Protein AF-A0A7C1S7S6-F1 (afdb_monomer)

Sequence (82 aa):
MDRIDAIKVDVEGAELNVIRGADTVIRRDKPILFVEINFATLPAAGVRPEELFREIIRYGYAAYVIRSRKAALGRQFRYRKP

Mean predicted aligned error: 7.42 Å

Foldseek 3Di:
DDQAAADEADDQQCLQVVLVVCVVNCLPRVHHYHYDDDPVRNVVNVHDVVNSVVSNCVSVDDDDDDDDPVPPPDDDDDDDDD

Radius of gyration: 13.52 Å; Cα contacts (8 Å, |Δi|>4): 72; chains: 1; bounding box: 28×34×39 Å

Secondary structure (DSSP, 8-state):
-PPP-EEEE--SS-HHHHHHHTHHHHHHH--EEEE---TTTTTTTT--HHHHHHHHHHTTPPP-----GGG-SS--------

Solvent-accessible surface area (backbone atoms only — not comparable to full-atom values): 5421 Å² total; per-residue (Å²): 134,82,85,50,69,63,47,82,44,83,49,91,31,50,50,55,59,52,56,62,74,37,44,72,55,49,71,72,49,61,36,50,77,48,69,58,80,51,80,78,34,19,55,78,61,72,38,54,71,68,56,45,52,50,56,52,40,73,76,71,53,86,89,79,88,86,76,65,83,87,62,81,83,69,80,89,82,78,89,72,82,135

Structure (mmCIF, N/CA/C/O backbone):
data_AF-A0A7C1S7S6-F1
#
_entry.id   AF-A0A7C1S7S6-F1
#
loop_
_atom_site.group_PDB
_atom_site.id
_atom_site.type_symbol
_atom_site.label_atom_id
_atom_site.label_alt_id
_atom_site.label_comp_id
_atom_site.label_asym_id
_atom_site.label_entity_id
_atom_site.label_seq_id
_atom_site.pdbx_PDB_ins_code
_atom_site.Cartn_x
_atom_site.Cartn_y
_atom_site.Cartn_z
_atom_site.occupancy
_atom_site.B_iso_or_equiv
_atom_site.auth_seq_id
_atom_site.auth_comp_id
_atom_site.auth_asym_id
_atom_site.auth_atom_id
_atom_site.pdbx_PDB_model_num
ATOM 1 N N . MET A 1 1 ? -1.822 11.309 18.898 1.00 74.06 1 MET A N 1
ATOM 2 C CA . MET A 1 1 ? -2.297 11.128 17.512 1.00 74.06 1 MET A CA 1
ATOM 3 C C . MET A 1 1 ? -3.546 10.294 17.568 1.00 74.06 1 MET A C 1
ATOM 5 O O . MET A 1 1 ? -3.536 9.291 18.275 1.00 74.06 1 MET A O 1
ATOM 9 N N . ASP A 1 2 ? -4.567 10.713 16.837 1.00 92.62 2 ASP A N 1
ATOM 10 C CA . ASP A 1 2 ? -5.840 10.007 16.785 1.00 92.62 2 ASP A CA 1
ATOM 11 C C . ASP A 1 2 ? -5.722 8.705 15.985 1.00 92.62 2 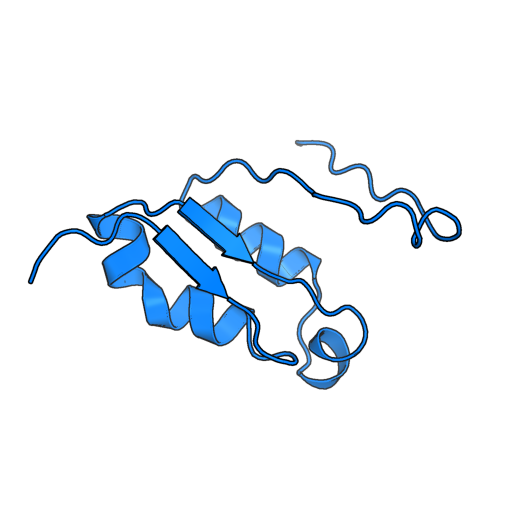ASP A C 1
ATOM 13 O O . ASP A 1 2 ? -4.740 8.473 15.263 1.00 92.62 2 ASP A O 1
ATOM 17 N N . ARG A 1 3 ? -6.710 7.827 16.172 1.00 96.50 3 ARG A N 1
ATOM 18 C CA . ARG A 1 3 ? -6.835 6.575 15.423 1.00 96.50 3 ARG A CA 1
ATOM 19 C C . ARG A 1 3 ? -7.133 6.892 13.957 1.00 96.50 3 ARG A C 1
ATOM 21 O O . ARG A 1 3 ? -8.004 7.706 13.672 1.00 96.50 3 ARG A O 1
ATOM 28 N N . ILE A 1 4 ? -6.456 6.210 13.036 1.00 97.88 4 ILE A N 1
ATOM 29 C CA . ILE A 1 4 ? -6.767 6.272 11.607 1.00 97.88 4 ILE A CA 1
ATOM 30 C C . ILE A 1 4 ? -7.740 5.149 11.240 1.00 97.88 4 ILE A C 1
ATOM 32 O O . ILE A 1 4 ? -7.430 3.971 11.401 1.00 97.88 4 ILE A O 1
ATOM 36 N N . ASP A 1 5 ? -8.911 5.504 10.716 1.00 98.06 5 ASP A N 1
ATOM 37 C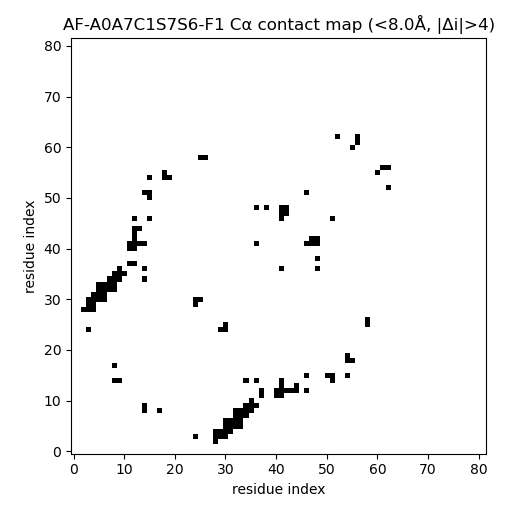 CA . ASP A 1 5 ? -9.958 4.528 10.384 1.00 98.06 5 ASP A CA 1
ATOM 38 C C . ASP A 1 5 ? -9.862 3.987 8.947 1.00 98.06 5 ASP A C 1
ATOM 40 O O . ASP A 1 5 ? -10.305 2.868 8.672 1.00 98.06 5 ASP A O 1
ATOM 44 N N . ALA A 1 6 ? -9.279 4.754 8.022 1.00 97.56 6 ALA A N 1
ATOM 45 C CA . ALA A 1 6 ? -9.152 4.386 6.613 1.00 97.56 6 ALA A CA 1
ATOM 46 C C . ALA A 1 6 ? -7.927 5.032 5.948 1.00 97.56 6 ALA A C 1
ATOM 48 O O . ALA A 1 6 ? -7.513 6.130 6.318 1.00 97.56 6 ALA A O 1
ATOM 49 N N . ILE A 1 7 ? -7.378 4.361 4.933 1.00 97.50 7 ILE A N 1
ATOM 50 C CA . ILE A 1 7 ? -6.310 4.866 4.063 1.00 97.50 7 ILE A CA 1
ATOM 51 C C . ILE A 1 7 ? -6.712 4.616 2.606 1.00 97.50 7 ILE A C 1
ATOM 53 O O . ILE A 1 7 ? -6.962 3.474 2.212 1.00 97.50 7 ILE A O 1
ATOM 57 N N . LYS A 1 8 ? -6.732 5.680 1.795 1.00 97.19 8 LYS A N 1
ATOM 58 C CA . LYS A 1 8 ? -6.793 5.581 0.332 1.00 97.19 8 LYS A CA 1
ATOM 59 C C . LYS A 1 8 ? -5.372 5.623 -0.232 1.00 97.19 8 LYS A C 1
ATOM 61 O O . LYS A 1 8 ? -4.612 6.523 0.112 1.00 97.19 8 LYS A O 1
ATOM 66 N N . VAL A 1 9 ? -5.040 4.677 -1.108 1.00 96.00 9 VAL A N 1
ATOM 67 C CA . VAL A 1 9 ? -3.768 4.623 -1.840 1.00 96.00 9 VAL A CA 1
ATOM 68 C C . VAL A 1 9 ? -4.077 4.671 -3.330 1.00 96.00 9 VAL A C 1
ATOM 70 O O . VAL A 1 9 ? -4.687 3.754 -3.870 1.00 96.00 9 VAL A O 1
ATOM 73 N N . ASP A 1 10 ? -3.685 5.769 -3.957 1.00 94.00 10 ASP A N 1
ATOM 74 C CA . ASP A 1 10 ? -3.912 6.091 -5.365 1.00 94.00 10 ASP A CA 1
ATOM 75 C C . ASP A 1 10 ? -2.640 6.798 -5.835 1.00 94.00 10 ASP A C 1
ATOM 77 O O . ASP A 1 10 ? -2.485 8.016 -5.721 1.00 94.00 10 ASP A O 1
ATOM 81 N N . VAL A 1 11 ? -1.633 5.973 -6.121 1.00 91.69 11 VAL A N 1
ATOM 82 C CA . VAL A 1 11 ? -0.277 6.401 -6.462 1.00 91.69 11 VAL A CA 1
ATOM 83 C C . VAL A 1 11 ? 0.193 5.559 -7.635 1.00 91.69 11 VAL A C 1
ATOM 85 O O . VAL A 1 11 ? 0.060 4.343 -7.622 1.00 91.69 11 VAL A O 1
ATOM 88 N N . GLU A 1 12 ? 0.738 6.206 -8.654 1.00 91.19 12 GLU A N 1
ATOM 89 C CA . GLU A 1 12 ? 1.016 5.604 -9.959 1.00 91.19 12 GLU A CA 1
ATOM 90 C C . GLU A 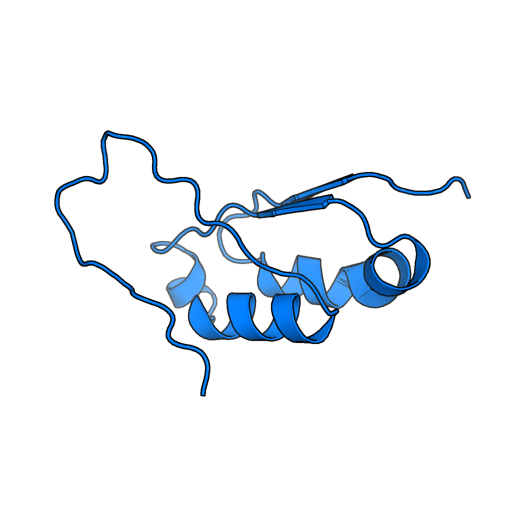1 12 ? 2.258 4.682 -9.942 1.00 91.19 12 GLU A C 1
ATOM 92 O O . GLU A 1 12 ? 3.299 5.022 -10.503 1.00 91.19 12 GLU A O 1
ATOM 97 N N . GLY A 1 13 ? 2.174 3.520 -9.281 1.00 90.00 13 GLY A N 1
ATOM 98 C CA . GLY A 1 13 ? 3.234 2.499 -9.216 1.00 90.00 13 GLY A CA 1
ATOM 99 C C . GLY A 1 13 ? 4.025 2.449 -7.899 1.00 90.00 13 GLY A C 1
ATOM 100 O O . GLY A 1 13 ? 4.896 1.595 -7.727 1.00 90.00 13 GLY A O 1
ATOM 101 N N . ALA A 1 14 ? 3.743 3.348 -6.950 1.00 94.00 14 ALA A N 1
ATOM 102 C CA . ALA A 1 14 ? 4.414 3.408 -5.645 1.00 94.00 14 ALA A CA 1
ATOM 103 C C . ALA A 1 14 ? 3.620 2.737 -4.505 1.00 94.00 14 ALA A C 1
ATOM 105 O O . ALA A 1 14 ? 3.953 2.907 -3.329 1.00 94.00 14 ALA A O 1
ATOM 106 N N . GLU A 1 15 ? 2.575 1.974 -4.820 1.00 95.69 15 GLU A N 1
ATOM 107 C CA . GLU A 1 15 ? 1.604 1.449 -3.857 1.00 95.69 15 GLU A CA 1
ATOM 108 C C . GLU A 1 15 ? 2.278 0.569 -2.801 1.00 95.69 15 GLU A C 1
ATOM 110 O O . GLU A 1 15 ? 2.019 0.709 -1.607 1.00 95.69 15 GLU A O 1
ATOM 115 N N . LEU A 1 16 ? 3.205 -0.301 -3.218 1.00 95.12 16 LEU A N 1
ATOM 116 C CA . LEU A 1 16 ? 3.936 -1.177 -2.301 1.00 95.12 16 LEU A CA 1
ATOM 117 C C . LEU A 1 16 ? 4.792 -0.386 -1.303 1.00 95.12 16 LEU A C 1
ATOM 119 O O . LEU A 1 16 ? 4.864 -0.751 -0.129 1.00 95.12 16 LEU A O 1
ATOM 123 N N . ASN A 1 17 ? 5.406 0.712 -1.749 1.00 96.00 17 ASN A N 1
ATOM 124 C CA . ASN A 1 17 ? 6.199 1.578 -0.879 1.00 96.00 17 ASN A CA 1
ATOM 125 C C . ASN A 1 17 ? 5.308 2.305 0.133 1.00 96.00 17 ASN A C 1
ATOM 127 O O . ASN A 1 17 ? 5.680 2.397 1.300 1.00 96.00 17 ASN A O 1
ATOM 131 N N . VAL A 1 18 ? 4.116 2.752 -0.279 1.00 96.94 18 VAL A N 1
ATOM 132 C CA . VAL A 1 18 ? 3.128 3.353 0.631 1.00 96.94 18 VAL A CA 1
ATOM 133 C C . VAL A 1 18 ? 2.682 2.348 1.692 1.00 96.94 18 VAL A C 1
ATOM 135 O O . VAL A 1 18 ? 2.704 2.671 2.878 1.00 96.94 18 VAL A O 1
ATOM 138 N N . ILE A 1 19 ? 2.338 1.117 1.297 1.00 97.12 19 ILE A N 1
ATOM 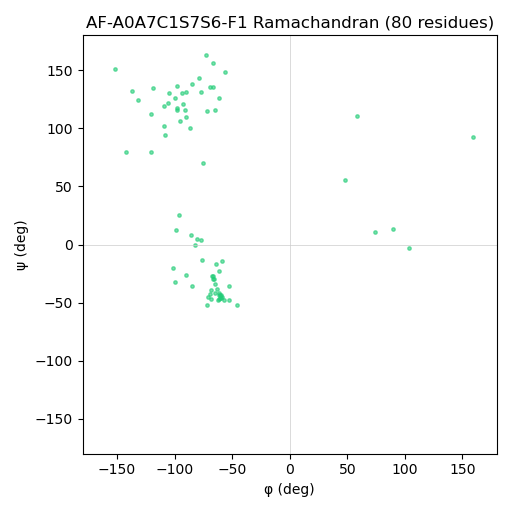139 C CA . ILE A 1 19 ? 1.920 0.070 2.241 1.00 97.12 19 ILE A CA 1
ATOM 140 C C . ILE A 1 19 ? 3.035 -0.255 3.243 1.00 97.12 19 ILE A C 1
ATOM 142 O O . ILE A 1 19 ? 2.775 -0.288 4.444 1.00 97.12 19 ILE A O 1
ATOM 146 N N . ARG A 1 20 ? 4.282 -0.427 2.781 1.00 97.12 20 ARG A N 1
ATOM 147 C CA . ARG A 1 20 ? 5.436 -0.686 3.663 1.00 97.12 20 ARG A CA 1
ATOM 148 C C . ARG A 1 20 ? 5.738 0.497 4.585 1.00 97.12 20 ARG A C 1
ATOM 150 O O . ARG A 1 20 ? 6.015 0.301 5.763 1.00 97.12 20 ARG A O 1
ATOM 157 N N . GLY A 1 21 ? 5.665 1.724 4.074 1.00 97.75 21 GLY A N 1
ATOM 158 C CA . GLY A 1 21 ? 5.890 2.938 4.862 1.00 97.75 21 GLY A CA 1
ATOM 159 C C . GLY A 1 21 ? 4.811 3.181 5.921 1.00 97.75 21 GLY A C 1
ATOM 160 O O . GLY A 1 21 ? 5.088 3.769 6.964 1.00 97.75 21 GLY A O 1
ATOM 161 N N . ALA A 1 22 ? 3.596 2.682 5.692 1.00 97.44 22 ALA A N 1
ATOM 162 C CA . ALA A 1 22 ? 2.479 2.781 6.623 1.00 97.44 22 ALA A CA 1
ATOM 163 C C . ALA A 1 22 ? 2.447 1.662 7.689 1.00 97.44 22 ALA A C 1
ATOM 165 O O . ALA A 1 22 ? 1.475 1.594 8.441 1.00 97.44 22 ALA A O 1
ATOM 166 N N . ASP A 1 23 ? 3.485 0.816 7.801 1.00 97.88 23 ASP A N 1
ATOM 167 C CA . ASP A 1 23 ? 3.537 -0.361 8.692 1.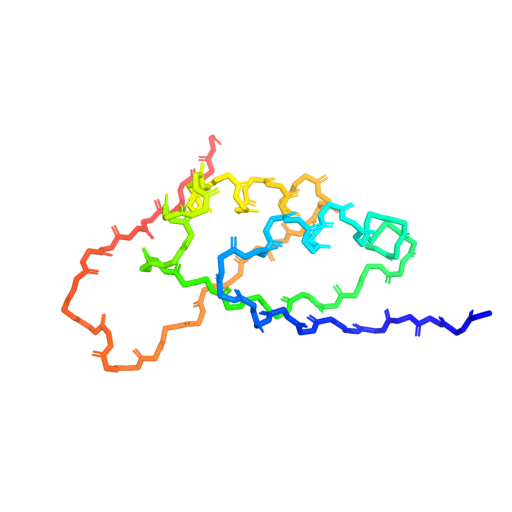00 97.88 23 ASP A CA 1
ATOM 168 C C . ASP A 1 23 ? 3.031 -0.071 10.116 1.00 97.88 23 ASP A C 1
ATOM 170 O O . ASP A 1 23 ? 2.108 -0.735 10.596 1.00 97.88 23 ASP A O 1
ATOM 174 N N . THR A 1 24 ? 3.566 0.970 10.762 1.00 97.81 24 THR A N 1
ATOM 175 C CA . THR A 1 24 ? 3.193 1.357 12.131 1.00 97.81 24 THR A CA 1
ATOM 176 C C . THR A 1 24 ? 1.700 1.664 12.257 1.00 97.81 24 THR A C 1
ATOM 178 O O . THR A 1 24 ? 1.051 1.199 13.195 1.00 97.81 24 THR A O 1
ATOM 181 N N . VAL A 1 25 ? 1.134 2.419 11.310 1.00 97.75 25 VAL A N 1
ATOM 182 C CA . VAL A 1 25 ? -0.290 2.799 11.319 1.00 97.75 25 VAL A CA 1
ATOM 183 C C . VAL A 1 25 ? -1.164 1.584 11.021 1.00 97.75 25 VAL A C 1
ATOM 185 O O . VAL A 1 25 ? -2.135 1.333 11.732 1.00 97.75 25 VAL A O 1
ATOM 188 N N . ILE A 1 26 ? -0.792 0.784 10.018 1.00 98.06 26 ILE A N 1
ATOM 189 C CA . ILE A 1 26 ? -1.541 -0.405 9.603 1.00 98.06 26 ILE A CA 1
ATOM 190 C C . ILE A 1 26 ? -1.627 -1.422 10.747 1.00 98.06 26 ILE A C 1
ATOM 192 O O . ILE A 1 26 ? -2.703 -1.969 10.995 1.00 98.06 26 ILE A O 1
ATOM 196 N N . ARG A 1 27 ? -0.522 -1.659 11.466 1.00 97.25 27 ARG A N 1
ATOM 197 C CA . ARG A 1 27 ? -0.492 -2.584 12.610 1.00 97.25 27 ARG A CA 1
ATOM 198 C C . ARG A 1 27 ? -1.276 -2.063 13.810 1.00 97.25 27 ARG A C 1
ATOM 200 O O . ARG A 1 27 ? -1.971 -2.853 14.448 1.00 97.25 27 ARG A O 1
ATOM 207 N N . ARG A 1 28 ? -1.145 -0.768 14.123 1.00 97.50 28 ARG A N 1
ATOM 208 C CA . ARG A 1 28 ? -1.767 -0.143 15.299 1.00 97.50 28 ARG A CA 1
ATOM 209 C C . ARG A 1 28 ? -3.278 -0.001 15.136 1.00 97.50 28 ARG A C 1
ATOM 211 O O . ARG A 1 28 ? -4.026 -0.446 15.999 1.00 97.50 28 ARG A O 1
ATOM 218 N N . ASP A 1 29 ? -3.714 0.599 14.031 1.00 98.19 29 ASP A N 1
ATOM 219 C CA . ASP A 1 29 ? -5.094 1.084 13.896 1.00 98.19 29 ASP A CA 1
ATOM 220 C C . ASP A 1 29 ? -5.998 0.160 13.081 1.00 98.19 29 ASP A C 1
ATOM 222 O O . ASP A 1 29 ? -7.228 0.229 13.205 1.00 98.19 29 ASP A O 1
ATOM 226 N N . LYS A 1 30 ? -5.387 -0.711 12.269 1.00 97.25 30 LYS A N 1
ATOM 227 C CA . LYS A 1 30 ? -6.058 -1.600 11.314 1.00 97.25 30 LYS A CA 1
ATOM 228 C C . LYS A 1 30 ? -7.104 -0.868 10.445 1.00 97.25 30 LYS A C 1
ATOM 230 O O . LYS A 1 30 ? -8.278 -1.251 10.463 1.00 97.25 30 LYS A O 1
ATOM 235 N N . PRO A 1 31 ? -6.716 0.208 9.733 1.00 97.88 31 PRO A N 1
ATOM 236 C CA . PRO A 1 31 ? -7.637 0.987 8.915 1.00 97.88 31 PRO A CA 1
ATOM 237 C C . PRO A 1 31 ? -8.165 0.182 7.726 1.00 97.88 31 PRO A C 1
ATOM 239 O O . PRO A 1 31 ? -7.496 -0.709 7.209 1.00 97.88 31 PRO A O 1
ATOM 242 N N . ILE A 1 32 ? -9.330 0.555 7.203 1.00 97.25 32 ILE A N 1
ATOM 243 C CA . ILE A 1 32 ? -9.764 0.073 5.886 1.00 97.25 32 ILE A CA 1
ATOM 244 C C . ILE A 1 32 ? -8.747 0.541 4.837 1.00 97.25 32 ILE A C 1
ATOM 246 O O . ILE A 1 32 ? -8.471 1.735 4.728 1.00 97.25 32 ILE A O 1
ATOM 250 N N . LEU A 1 33 ? -8.209 -0.390 4.046 1.00 96.88 33 LEU A N 1
ATOM 251 C CA . LEU A 1 33 ? -7.298 -0.079 2.945 1.00 96.88 33 LEU A CA 1
ATOM 252 C C . LEU A 1 33 ? -8.067 -0.055 1.622 1.00 96.88 33 LEU A C 1
ATOM 254 O O . LEU A 1 33 ? -8.574 -1.085 1.175 1.00 96.88 33 LEU A O 1
ATOM 258 N N . PHE A 1 34 ? -8.132 1.114 0.987 1.00 96.12 34 PHE A N 1
ATOM 259 C CA . PHE A 1 34 ? -8.678 1.284 -0.356 1.00 96.12 34 PHE A CA 1
ATOM 260 C C . PHE A 1 34 ? -7.537 1.576 -1.330 1.00 96.12 34 PHE A C 1
ATOM 262 O O . PHE A 1 34 ? -7.088 2.715 -1.449 1.00 96.12 34 PHE A O 1
ATOM 269 N N . VAL A 1 35 ? -7.031 0.523 -1.971 1.00 93.44 35 VAL A N 1
ATOM 270 C CA . VAL A 1 35 ? -5.825 0.573 -2.807 1.00 93.44 35 VAL A CA 1
ATOM 271 C C . VAL A 1 35 ? -6.214 0.415 -4.270 1.00 93.44 35 VAL A C 1
ATOM 273 O O . VAL A 1 35 ? -6.780 -0.611 -4.654 1.00 93.44 35 VAL A O 1
ATOM 276 N N . GLU A 1 36 ? -5.905 1.419 -5.080 1.00 9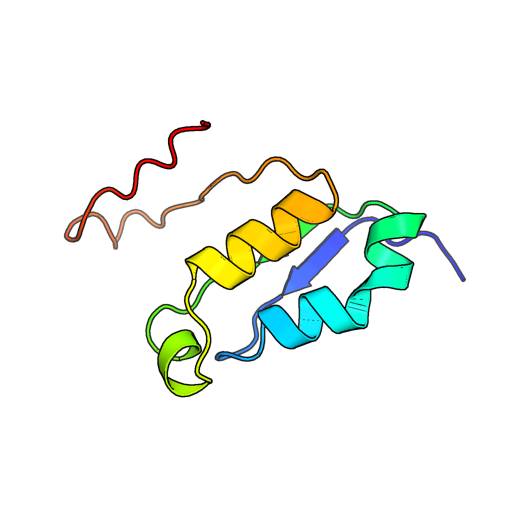1.88 36 GLU A N 1
ATOM 277 C CA . GLU A 1 36 ? -5.937 1.295 -6.532 1.00 91.88 36 GLU A CA 1
ATOM 278 C C . GLU A 1 36 ? -4.703 0.528 -7.002 1.00 91.88 36 GLU A C 1
ATOM 280 O O . GLU A 1 36 ? -3.594 0.796 -6.560 1.00 91.88 36 GLU A O 1
ATOM 285 N N . ILE A 1 37 ? -4.903 -0.474 -7.858 1.00 86.81 37 ILE A N 1
ATOM 286 C CA . ILE A 1 37 ? -3.814 -1.282 -8.408 1.00 86.81 37 ILE A CA 1
ATOM 287 C C . ILE A 1 37 ? -3.677 -0.909 -9.871 1.00 86.81 37 ILE A C 1
ATOM 289 O O . ILE A 1 37 ? -4.454 -1.386 -10.708 1.00 86.81 37 ILE A O 1
ATOM 293 N N . ASN A 1 38 ? -2.681 -0.084 -10.186 1.00 83.94 38 ASN A N 1
ATOM 294 C CA . ASN A 1 38 ? -2.432 0.280 -11.568 1.00 83.94 38 ASN A CA 1
ATOM 295 C C . ASN A 1 38 ? -1.509 -0.746 -12.247 1.00 83.94 38 ASN A C 1
ATOM 297 O O . ASN A 1 38 ? -0.285 -0.729 -12.128 1.00 83.94 38 ASN A O 1
ATOM 301 N N . PHE A 1 39 ? -2.116 -1.645 -13.026 1.00 84.12 39 PHE A N 1
ATOM 302 C CA . PHE A 1 39 ? -1.401 -2.682 -13.777 1.00 84.12 39 PHE A CA 1
ATOM 303 C C . PHE A 1 39 ? -0.453 -2.144 -14.862 1.00 84.12 39 PHE A C 1
ATOM 305 O O . PHE A 1 39 ? 0.391 -2.905 -15.332 1.00 84.12 39 PHE A O 1
ATOM 312 N N . ALA A 1 40 ? -0.585 -0.882 -15.277 1.00 85.50 40 ALA A N 1
ATOM 313 C CA . ALA A 1 40 ? 0.303 -0.266 -16.259 1.00 85.50 40 ALA A CA 1
ATOM 314 C C . ALA A 1 40 ? 1.574 0.312 -15.615 1.00 85.50 40 ALA A C 1
ATOM 316 O O . ALA A 1 40 ? 2.644 0.232 -16.215 1.00 85.50 40 ALA A O 1
ATOM 317 N N . THR A 1 41 ? 1.479 0.863 -14.402 1.00 86.88 41 THR A N 1
ATOM 318 C CA . THR A 1 41 ? 2.589 1.584 -13.752 1.00 86.88 41 THR A CA 1
ATOM 319 C C . THR A 1 41 ? 3.338 0.739 -12.723 1.00 86.88 41 THR A C 1
ATOM 321 O O . THR A 1 41 ? 4.560 0.847 -12.637 1.00 86.88 41 THR A O 1
ATOM 324 N N . LEU A 1 42 ? 2.669 -0.189 -12.027 1.00 85.12 42 LEU A N 1
ATOM 325 C CA . LEU A 1 42 ? 3.316 -1.122 -11.090 1.00 85.12 42 LEU A CA 1
ATOM 326 C C . LEU A 1 42 ? 4.494 -1.897 -11.716 1.00 85.12 42 LEU A C 1
ATOM 328 O O . LEU A 1 42 ? 5.577 -1.900 -11.124 1.00 85.12 42 LEU A O 1
ATOM 332 N N . PRO A 1 43 ? 4.364 -2.501 -12.920 1.00 87.81 43 PRO A N 1
ATOM 333 C CA . PRO A 1 43 ? 5.485 -3.201 -13.542 1.00 87.81 43 PRO A CA 1
ATOM 334 C C . PRO A 1 43 ? 6.645 -2.272 -13.910 1.00 87.81 43 PRO A C 1
ATOM 336 O O . PRO A 1 43 ? 7.799 -2.683 -13.813 1.00 87.81 43 PRO A O 1
ATOM 339 N N . ALA A 1 44 ? 6.357 -1.023 -14.298 1.00 87.81 44 ALA A N 1
ATOM 340 C CA . ALA A 1 44 ? 7.388 -0.023 -14.581 1.00 87.81 44 ALA A CA 1
ATOM 341 C C . ALA A 1 44 ? 8.166 0.368 -13.313 1.00 87.81 44 ALA A C 1
ATOM 343 O O . ALA A 1 44 ? 9.358 0.655 -13.388 1.00 87.81 44 ALA A O 1
ATOM 344 N N . ALA A 1 45 ? 7.523 0.294 -12.144 1.00 87.00 45 ALA A N 1
ATOM 345 C CA . ALA A 1 45 ? 8.159 0.429 -10.836 1.00 87.00 45 ALA A CA 1
ATOM 346 C C . ALA A 1 45 ? 8.856 -0.862 -10.348 1.00 87.00 45 ALA A C 1
ATOM 348 O O . ALA A 1 45 ? 9.339 -0.918 -9.218 1.00 87.00 45 ALA A O 1
ATOM 349 N N . GLY A 1 46 ? 8.907 -1.913 -11.176 1.00 91.44 46 GLY A N 1
ATOM 350 C CA . GLY A 1 46 ? 9.513 -3.201 -10.834 1.00 91.44 46 GLY A CA 1
ATOM 351 C C . GLY A 1 46 ? 8.678 -4.051 -9.873 1.00 91.44 46 GLY A C 1
ATOM 352 O O . GLY A 1 46 ? 9.165 -5.067 -9.379 1.00 91.44 46 GLY A O 1
ATOM 353 N N . VAL A 1 47 ? 7.426 -3.666 -9.611 1.00 91.56 47 VAL A N 1
ATOM 354 C CA . VAL A 1 47 ? 6.545 -4.345 -8.662 1.00 91.56 47 VAL A CA 1
ATOM 355 C C . VAL A 1 47 ? 5.506 -5.168 -9.406 1.00 91.56 47 VAL A C 1
ATOM 357 O O . VAL A 1 47 ? 4.793 -4.701 -10.294 1.00 91.56 47 VAL A O 1
ATOM 360 N N . ARG A 1 48 ? 5.369 -6.428 -9.000 1.00 91.31 48 ARG A N 1
ATOM 361 C CA . ARG A 1 48 ? 4.273 -7.274 -9.466 1.00 91.31 48 ARG A CA 1
ATOM 362 C C . ARG A 1 48 ? 3.024 -7.033 -8.613 1.00 91.31 48 ARG A C 1
ATOM 364 O O . ARG A 1 48 ? 3.146 -7.022 -7.388 1.00 91.31 48 ARG A O 1
ATOM 371 N N . PRO A 1 49 ? 1.813 -6.947 -9.193 1.00 88.56 49 PRO A N 1
ATOM 372 C CA . PRO A 1 49 ? 0.580 -6.805 -8.414 1.00 88.56 49 PRO A CA 1
ATOM 373 C C . PRO A 1 49 ? 0.427 -7.869 -7.318 1.00 88.56 49 PRO A C 1
ATOM 375 O O . PRO A 1 49 ? -0.045 -7.579 -6.222 1.00 88.56 49 PRO A O 1
ATOM 378 N N . GLU A 1 50 ? 0.871 -9.105 -7.567 1.00 89.50 50 GLU A N 1
ATOM 379 C CA . GLU A 1 50 ? 0.811 -10.178 -6.573 1.00 89.50 50 GLU A CA 1
ATOM 380 C C . GLU A 1 50 ? 1.717 -9.934 -5.361 1.00 89.50 50 GLU A C 1
ATOM 382 O O . GLU A 1 50 ? 1.422 -10.449 -4.285 1.00 89.50 50 GLU A O 1
ATOM 387 N N . GLU A 1 51 ? 2.808 -9.181 -5.512 1.00 92.62 51 GLU A N 1
ATOM 388 C CA . GLU A 1 51 ? 3.659 -8.782 -4.389 1.00 92.62 51 GLU A CA 1
ATOM 389 C C . GLU A 1 51 ? 2.926 -7.792 -3.484 1.00 92.62 51 GLU A C 1
ATOM 391 O O . GLU A 1 51 ? 2.861 -8.014 -2.276 1.00 92.62 51 GLU A O 1
ATOM 396 N N . LEU A 1 52 ? 2.285 -6.774 -4.068 1.00 92.12 52 LEU A N 1
ATOM 397 C CA . LEU A 1 52 ? 1.444 -5.826 -3.335 1.00 92.12 52 LEU A CA 1
ATOM 398 C C . LEU A 1 52 ? 0.325 -6.542 -2.566 1.00 92.12 52 LEU A C 1
ATOM 400 O O . LEU A 1 52 ? 0.147 -6.319 -1.369 1.00 92.12 52 LEU A O 1
ATOM 404 N N . PHE A 1 53 ? -0.388 -7.460 -3.227 1.00 91.25 53 PHE A N 1
ATOM 405 C CA . PHE A 1 53 ? -1.423 -8.259 -2.569 1.00 91.25 53 PHE A CA 1
ATOM 406 C C . PHE A 1 53 ? -0.871 -9.087 -1.406 1.00 91.25 53 PHE A C 1
ATOM 408 O O . PHE A 1 53 ? -1.473 -9.109 -0.333 1.00 91.25 53 PHE A O 1
ATOM 415 N N . ARG A 1 54 ? 0.266 -9.773 -1.591 1.00 92.88 54 ARG A N 1
ATOM 416 C CA . ARG A 1 54 ? 0.889 -10.559 -0.514 1.00 92.88 54 ARG A CA 1
ATOM 417 C C . ARG A 1 54 ? 1.281 -9.678 0.662 1.00 92.88 54 ARG A C 1
ATOM 419 O O . ARG A 1 54 ? 1.053 -10.084 1.797 1.00 92.88 54 ARG A O 1
ATOM 426 N N . GLU A 1 55 ? 1.830 -8.496 0.401 1.00 94.69 55 GLU A N 1
ATOM 427 C CA . GLU A 1 55 ? 2.224 -7.567 1.456 1.00 94.69 55 GLU A CA 1
ATOM 428 C C . GLU A 1 55 ? 1.019 -7.139 2.299 1.00 94.69 55 GLU A C 1
ATOM 430 O O . GLU A 1 55 ? 1.055 -7.252 3.520 1.00 94.69 55 GLU A O 1
ATOM 435 N N . ILE A 1 56 ? -0.094 -6.765 1.663 1.00 94.56 56 ILE A N 1
ATOM 436 C CA . ILE A 1 56 ? -1.329 -6.388 2.370 1.00 94.56 56 ILE A CA 1
ATOM 437 C C . ILE A 1 56 ? -1.874 -7.555 3.212 1.00 94.56 56 ILE A C 1
ATOM 439 O O . ILE A 1 56 ? -2.246 -7.372 4.373 1.00 94.56 56 ILE A O 1
ATOM 443 N N . ILE A 1 57 ? -1.888 -8.777 2.669 1.00 94.00 57 ILE A N 1
ATOM 444 C CA . ILE A 1 57 ? -2.392 -9.962 3.385 1.00 94.00 57 ILE A CA 1
ATOM 445 C C . ILE A 1 57 ? -1.507 -10.313 4.595 1.00 94.00 57 ILE A C 1
ATOM 447 O O . ILE A 1 57 ? -2.028 -10.795 5.602 1.00 94.00 57 ILE A O 1
ATOM 451 N N . ARG A 1 58 ? -0.195 -10.022 4.565 1.00 95.56 58 ARG A N 1
ATOM 452 C CA . ARG A 1 58 ? 0.706 -10.219 5.723 1.00 95.56 58 ARG A CA 1
ATOM 453 C C . ARG A 1 58 ? 0.313 -9.385 6.944 1.00 95.56 58 ARG A C 1
ATOM 455 O O . ARG A 1 58 ? 0.653 -9.765 8.061 1.00 95.56 58 ARG A O 1
ATOM 462 N N . TYR A 1 59 ? -0.426 -8.293 6.754 1.00 95.94 59 TYR A N 1
ATOM 463 C CA . TYR A 1 59 ? -0.995 -7.501 7.847 1.00 95.94 59 TYR A CA 1
ATOM 464 C C . TYR A 1 59 ? -2.309 -8.073 8.410 1.00 95.94 59 TYR A C 1
ATOM 466 O O . TYR A 1 59 ? -2.866 -7.512 9.351 1.00 95.94 59 TYR A O 1
ATOM 474 N N . GLY A 1 60 ? -2.804 -9.195 7.874 1.00 95.44 60 GLY A N 1
ATOM 475 C CA . GLY A 1 60 ? -4.026 -9.862 8.333 1.00 95.44 60 GLY A CA 1
ATOM 476 C C . GLY A 1 60 ? -5.307 -9.391 7.641 1.00 95.44 60 GLY A C 1
ATOM 477 O O . GLY A 1 60 ? -6.399 -9.714 8.107 1.00 95.44 60 GLY A O 1
ATOM 478 N N . TYR A 1 61 ? -5.201 -8.649 6.535 1.00 94.81 61 TYR A N 1
ATOM 479 C CA . TYR A 1 61 ? -6.367 -8.213 5.767 1.00 94.81 61 TYR A CA 1
ATOM 480 C C . TYR A 1 61 ? -6.922 -9.322 4.874 1.00 94.81 61 TYR A C 1
ATOM 482 O O . TYR A 1 61 ? -6.186 -10.079 4.238 1.00 94.81 61 TYR A O 1
ATOM 490 N N . ALA A 1 62 ? -8.249 -9.344 4.757 1.00 89.75 62 ALA A N 1
ATOM 491 C CA . ALA A 1 62 ? -8.936 -9.978 3.643 1.00 89.75 62 ALA A CA 1
ATOM 492 C C . ALA A 1 62 ? -9.122 -8.945 2.523 1.00 89.75 62 ALA A C 1
ATOM 494 O O . ALA A 1 62 ? -9.584 -7.833 2.776 1.00 89.75 62 ALA A O 1
ATOM 495 N N . ALA A 1 6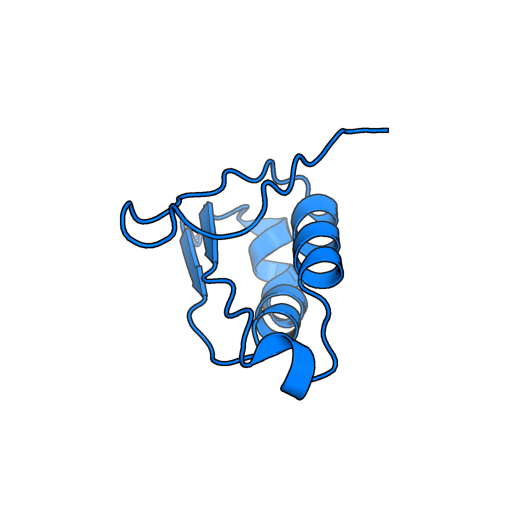3 ? -8.766 -9.309 1.291 1.00 83.25 63 ALA A N 1
ATOM 496 C CA . ALA A 1 63 ? -8.890 -8.427 0.137 1.00 83.25 63 ALA A CA 1
ATOM 497 C C . ALA A 1 63 ? -10.176 -8.718 -0.651 1.00 83.25 63 ALA A C 1
ATOM 499 O O . ALA A 1 63 ? -10.490 -9.875 -0.939 1.00 83.25 63 ALA A O 1
ATOM 500 N N . TYR A 1 64 ? -10.869 -7.655 -1.060 1.00 85.44 64 TYR A N 1
ATOM 501 C CA . TYR A 1 64 ? -11.992 -7.701 -1.994 1.00 85.44 64 TYR A CA 1
ATOM 502 C C . TYR A 1 64 ? -11.636 -6.869 -3.224 1.00 85.44 64 TYR A C 1
ATOM 504 O O . TYR A 1 64 ? -11.125 -5.760 -3.098 1.00 85.44 64 TYR A O 1
ATOM 512 N N . VAL A 1 65 ? -11.895 -7.402 -4.419 1.00 80.81 65 VAL A N 1
ATOM 513 C CA . VAL A 1 65 ? -11.600 -6.700 -5.674 1.00 80.81 65 VAL A CA 1
ATOM 514 C C . VAL A 1 65 ? -12.866 -6.031 -6.183 1.00 80.81 65 VAL A C 1
ATOM 516 O O . VAL A 1 65 ? -13.830 -6.709 -6.538 1.00 80.81 65 VAL A O 1
ATOM 519 N N . ILE A 1 66 ? -12.838 -4.704 -6.278 1.00 81.56 66 ILE A N 1
ATOM 520 C CA . ILE A 1 66 ? -13.887 -3.932 -6.942 1.00 81.56 66 ILE A CA 1
ATOM 521 C C . ILE A 1 66 ? -13.489 -3.776 -8.408 1.00 81.56 66 ILE A C 1
ATOM 523 O O . ILE A 1 66 ? -12.473 -3.166 -8.727 1.00 81.56 66 ILE A O 1
ATOM 527 N N . ARG A 1 67 ? -14.277 -4.355 -9.319 1.00 71.38 67 ARG A N 1
ATOM 528 C CA . ARG A 1 67 ? -14.084 -4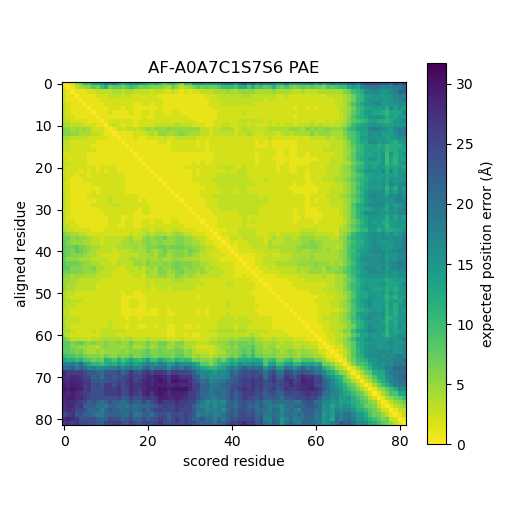.181 -10.765 1.00 71.38 67 ARG A CA 1
ATOM 529 C C . ARG A 1 67 ? -15.060 -3.133 -11.283 1.00 71.38 67 ARG A C 1
ATOM 531 O O . ARG A 1 67 ? -16.268 -3.292 -11.130 1.00 71.38 67 ARG A O 1
ATOM 538 N N . SER A 1 68 ? -14.553 -2.105 -11.958 1.00 65.12 68 SER A N 1
ATOM 539 C CA . SER A 1 68 ? -15.410 -1.229 -12.760 1.00 65.12 68 SER A CA 1
ATOM 540 C C . SER A 1 68 ? -15.926 -1.997 -13.982 1.00 65.12 68 SER A C 1
ATOM 542 O O . SER A 1 68 ? -15.172 -2.705 -14.654 1.00 65.12 68 SER A O 1
ATOM 544 N N . ARG A 1 69 ? -17.222 -1.862 -14.290 1.00 56.59 69 ARG A N 1
ATOM 545 C CA . ARG A 1 69 ? -17.942 -2.617 -15.338 1.00 56.59 69 ARG A CA 1
ATOM 546 C C . ARG A 1 69 ? -17.354 -2.449 -16.751 1.00 56.59 69 ARG A C 1
ATOM 548 O O . ARG A 1 69 ? -17.663 -3.249 -17.627 1.00 56.59 69 ARG A O 1
ATOM 555 N N . LYS A 1 70 ? -16.481 -1.457 -16.974 1.00 53.12 70 LYS A N 1
ATOM 556 C CA . LYS A 1 70 ? -15.748 -1.259 -18.239 1.00 53.12 70 LYS A CA 1
ATOM 557 C C . LYS A 1 70 ? -14.568 -2.225 -18.453 1.00 53.12 70 LYS A C 1
ATOM 559 O O . LYS A 1 70 ? -14.106 -2.340 -19.579 1.00 53.12 70 LYS A O 1
ATOM 564 N N . ALA A 1 71 ? -14.114 -2.961 -17.434 1.00 49.59 71 ALA A N 1
ATOM 565 C CA . ALA A 1 71 ? -12.980 -3.897 -17.522 1.00 49.59 71 ALA A CA 1
ATOM 566 C C . ALA A 1 71 ? -13.394 -5.370 -17.766 1.00 49.59 71 ALA A C 1
ATOM 568 O O . ALA A 1 71 ? -12.683 -6.299 -17.379 1.00 49.59 71 ALA A O 1
ATOM 569 N N . ALA A 1 72 ? -14.566 -5.612 -18.366 1.00 43.50 72 ALA A N 1
ATOM 570 C CA . ALA A 1 72 ? -15.115 -6.958 -18.583 1.00 43.50 72 ALA A CA 1
ATOM 571 C C . ALA A 1 72 ? -14.473 -7.746 -19.750 1.00 43.50 72 ALA A C 1
ATOM 573 O O . ALA A 1 72 ? -14.880 -8.873 -20.018 1.00 43.50 72 ALA A O 1
ATOM 574 N N . LEU A 1 73 ? -13.447 -7.210 -20.415 1.00 45.12 73 LEU A N 1
ATOM 575 C CA . LEU A 1 73 ? -12.697 -7.899 -21.469 1.00 45.12 73 LEU A CA 1
ATOM 576 C C . LEU A 1 73 ? -11.219 -8.000 -21.073 1.00 45.12 73 LEU A C 1
ATOM 578 O O . LEU A 1 73 ? -10.391 -7.215 -21.517 1.00 45.12 73 LEU A O 1
ATOM 582 N N . GLY A 1 74 ? -10.877 -8.957 -20.205 1.00 44.47 74 GLY A N 1
ATOM 583 C CA . GLY A 1 74 ? -9.470 -9.244 -19.908 1.00 44.47 74 GLY A CA 1
ATOM 584 C C . GLY A 1 74 ? -9.218 -9.979 -18.595 1.00 44.47 74 GLY A C 1
ATOM 585 O O . GLY A 1 74 ? -9.024 -9.355 -17.560 1.00 44.47 74 GLY A O 1
ATOM 586 N N . ARG A 1 75 ? -9.166 -11.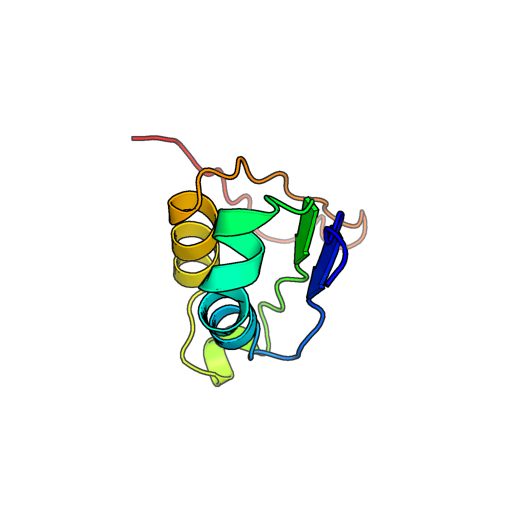314 -18.679 1.00 44.25 75 ARG A N 1
ATOM 587 C CA . ARG A 1 75 ? -8.547 -12.271 -17.736 1.00 44.25 75 ARG A CA 1
ATOM 588 C C . ARG A 1 75 ? -9.057 -12.262 -16.279 1.00 44.25 75 ARG A C 1
ATOM 590 O O . ARG A 1 75 ? -8.795 -11.383 -15.458 1.00 44.25 75 ARG A O 1
ATOM 597 N N . GLN A 1 76 ? -9.754 -13.347 -15.937 1.00 44.16 76 GLN A N 1
ATOM 598 C CA . GLN A 1 76 ? -10.056 -13.733 -14.560 1.00 44.16 76 GLN A CA 1
ATOM 599 C C . GLN A 1 76 ? -8.755 -14.071 -13.819 1.00 44.16 76 GLN A C 1
ATOM 601 O O . GLN A 1 76 ? -8.105 -15.063 -14.129 1.00 44.16 76 GLN A O 1
ATOM 606 N N . PHE A 1 77 ? -8.422 -13.296 -12.789 1.00 44.53 77 PHE A N 1
ATOM 607 C CA . PHE A 1 77 ? -7.538 -13.756 -11.721 1.00 44.53 77 PHE A CA 1
ATOM 608 C C . PHE A 1 77 ? -8.430 -14.269 -10.590 1.00 44.53 77 PHE A C 1
ATOM 610 O O . PHE A 1 77 ? -9.099 -13.485 -9.916 1.00 44.53 77 PHE A O 1
ATOM 617 N N . ARG A 1 78 ? -8.496 -15.594 -10.422 1.00 45.12 78 ARG A N 1
ATOM 618 C CA . ARG A 1 78 ? -9.033 -16.220 -9.207 1.00 45.12 78 ARG A CA 1
ATOM 619 C C . ARG A 1 78 ? -7.869 -16.409 -8.244 1.00 45.12 78 ARG A C 1
ATOM 621 O O . ARG A 1 78 ? -7.012 -17.252 -8.485 1.00 45.12 78 ARG A O 1
ATOM 628 N N . TYR A 1 79 ? -7.843 -15.638 -7.161 1.00 39.53 79 TYR A N 1
ATOM 629 C CA . TYR A 1 79 ? -6.992 -15.960 -6.022 1.00 39.53 79 TYR A CA 1
ATOM 630 C C . TYR A 1 79 ? -7.594 -17.182 -5.319 1.00 39.53 79 TYR A C 1
ATOM 632 O O . TYR A 1 79 ? -8.722 -17.130 -4.829 1.00 39.53 79 TYR A O 1
ATOM 640 N N . ARG A 1 80 ? -6.869 -18.299 -5.324 1.00 34.03 80 ARG A N 1
ATOM 641 C CA . ARG A 1 80 ? -7.215 -19.514 -4.583 1.00 34.03 80 ARG A CA 1
ATOM 642 C C . ARG A 1 80 ? -6.256 -19.566 -3.393 1.00 34.03 80 ARG A C 1
ATOM 644 O O . ARG A 1 80 ? -5.047 -19.498 -3.602 1.00 34.03 80 ARG A O 1
ATOM 651 N N . LYS A 1 81 ? -6.789 -19.596 -2.164 1.00 29.81 81 LYS A N 1
ATOM 652 C CA . LYS A 1 81 ? -5.976 -19.858 -0.964 1.00 29.81 81 LYS A CA 1
ATOM 653 C C . LYS A 1 81 ? -5.245 -21.209 -1.130 1.00 29.81 81 LYS A C 1
ATOM 655 O O . LYS A 1 81 ? -5.806 -22.066 -1.822 1.00 29.81 81 LYS A O 1
ATOM 660 N N . PRO A 1 82 ? -4.033 -21.367 -0.562 1.00 48.97 82 PRO A N 1
ATOM 661 C CA . PRO A 1 82 ? -3.351 -22.660 -0.521 1.00 48.97 82 PRO A CA 1
ATOM 662 C C . PRO A 1 82 ? -4.197 -23.715 0.198 1.00 48.97 82 PRO A C 1
ATOM 664 O O . PRO A 1 82 ? -4.976 -23.327 1.102 1.00 48.97 82 PRO A O 1
#

pLDDT: mean 83.88, std 19.07, range [29.81, 98.19]

Nearest PDB structures (foldseek):
  6eoa-assembly1_A  TM=4.848E-01  e=2.916E+00  Cryptococcus neoformans
  3oai-assembly2_B  TM=3.706E-01  e=8.707E+00  Escherichia coli
  3s9n-assembly2_D-3  TM=2.988E-01  e=7.594E+00  Homo sapiens